Protein AF-A0A1H1R9F3-F1 (afdb_monomer_lite)

Organism: NCBI:txid630515

pLDDT: mean 86.71, std 14.03, range [33.97, 98.19]

Structure (mmCIF, N/CA/C/O backbone):
data_AF-A0A1H1R9F3-F1
#
_entry.id   AF-A0A1H1R9F3-F1
#
loop_
_atom_site.group_PDB
_atom_site.id
_atom_site.type_symbol
_atom_site.label_atom_id
_atom_site.label_alt_id
_atom_site.label_comp_id
_atom_site.label_asym_id
_atom_site.label_entity_id
_atom_site.label_seq_id
_atom_site.pdbx_PDB_ins_code
_atom_site.Cartn_x
_atom_site.Cartn_y
_atom_site.Cartn_z
_atom_site.occupancy
_atom_site.B_iso_or_equiv
_atom_site.auth_seq_id
_atom_site.auth_comp_id
_atom_site.auth_asym_id
_atom_site.auth_atom_id
_atom_site.pdbx_PDB_model_num
ATOM 1 N N . MET A 1 1 ? 21.362 -14.709 8.426 1.00 35.41 1 MET A N 1
ATOM 2 C CA . MET A 1 1 ? 19.982 -14.788 7.910 1.00 35.41 1 MET A CA 1
ATOM 3 C C . MET A 1 1 ? 19.100 -14.032 8.882 1.00 35.41 1 MET A C 1
ATOM 5 O O . MET A 1 1 ? 18.707 -14.587 9.895 1.00 35.41 1 MET A O 1
ATOM 9 N N . THR A 1 2 ? 18.931 -12.731 8.669 1.00 33.97 2 THR A N 1
ATOM 10 C CA . THR A 1 2 ? 18.055 -11.908 9.504 1.00 33.97 2 THR A CA 1
ATOM 11 C C . THR A 1 2 ? 16.623 -12.184 9.085 1.00 33.97 2 THR A C 1
ATOM 13 O O . THR A 1 2 ? 16.263 -11.980 7.929 1.00 33.97 2 THR A O 1
ATOM 16 N N . ASP A 1 3 ? 15.848 -12.698 10.028 1.00 38.62 3 ASP A N 1
ATOM 17 C CA . ASP A 1 3 ? 14.400 -12.802 9.978 1.00 38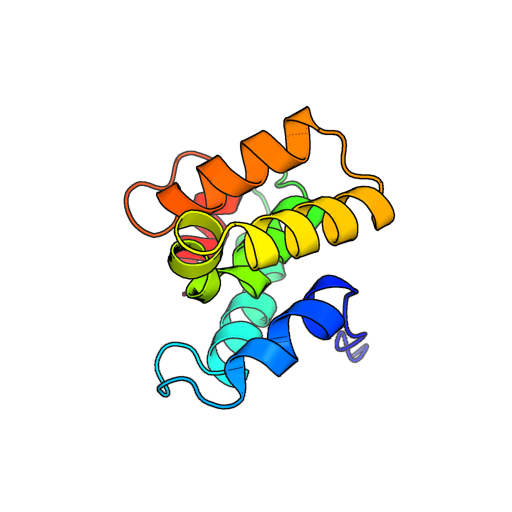.62 3 ASP A CA 1
ATOM 18 C C . ASP A 1 3 ? 13.815 -11.414 9.641 1.00 38.62 3 ASP A C 1
ATOM 20 O O . ASP A 1 3 ? 13.784 -10.516 10.481 1.00 38.62 3 ASP A O 1
ATOM 24 N N . ARG A 1 4 ? 13.462 -11.179 8.367 1.00 47.03 4 ARG A N 1
ATOM 25 C CA . ARG A 1 4 ? 12.932 -9.894 7.857 1.00 47.03 4 ARG A CA 1
ATOM 26 C C . ARG A 1 4 ? 11.426 -9.757 8.124 1.00 47.03 4 ARG A C 1
ATOM 28 O O . ARG A 1 4 ? 10.712 -9.113 7.365 1.00 47.03 4 ARG A O 1
ATOM 35 N N . SER A 1 5 ? 10.935 -10.363 9.200 1.00 44.12 5 SER A N 1
ATOM 36 C CA . SER A 1 5 ? 9.526 -10.362 9.595 1.00 44.12 5 SER A CA 1
ATOM 37 C C . SER A 1 5 ? 9.199 -9.309 10.656 1.00 44.12 5 SER A C 1
ATOM 39 O O . SER A 1 5 ? 8.233 -9.475 11.397 1.00 44.12 5 SER A O 1
ATOM 41 N N . LEU A 1 6 ? 9.950 -8.200 10.747 1.00 43.12 6 LEU A N 1
ATOM 42 C CA . LEU A 1 6 ? 9.441 -7.063 11.517 1.00 43.12 6 LEU A CA 1
ATOM 43 C C . LEU A 1 6 ? 8.104 -6.651 10.882 1.00 43.12 6 LEU A C 1
ATOM 45 O O . LEU A 1 6 ? 8.092 -6.303 9.697 1.00 43.12 6 LEU A O 1
ATOM 49 N N . PRO A 1 7 ? 6.977 -6.721 11.614 1.00 56.62 7 PRO A N 1
ATOM 50 C CA . PRO A 1 7 ? 5.706 -6.289 11.072 1.00 56.62 7 PRO A CA 1
ATOM 51 C C . PRO A 1 7 ? 5.842 -4.804 10.766 1.00 56.62 7 PRO A C 1
ATOM 53 O O . PRO A 1 7 ? 5.981 -3.972 11.663 1.00 56.62 7 PRO A O 1
ATOM 56 N N . THR A 1 8 ? 5.846 -4.470 9.478 1.00 81.00 8 THR A N 1
ATOM 57 C CA . THR A 1 8 ? 5.745 -3.077 9.065 1.00 81.00 8 THR A CA 1
ATOM 58 C C . THR A 1 8 ? 4.446 -2.502 9.647 1.00 81.00 8 THR A C 1
ATOM 60 O O . THR A 1 8 ? 3.480 -3.250 9.854 1.00 81.00 8 THR A O 1
ATOM 63 N N . PRO A 1 9 ? 4.360 -1.188 9.900 1.00 91.25 9 PRO A N 1
ATOM 64 C CA . PRO A 1 9 ? 3.095 -0.578 10.309 1.00 91.25 9 PRO A CA 1
ATOM 65 C C . PRO A 1 9 ? 1.953 -0.916 9.333 1.00 91.25 9 PRO A C 1
ATOM 67 O O . PRO A 1 9 ? 0.811 -1.086 9.751 1.00 91.25 9 PRO A O 1
ATOM 70 N N . TYR A 1 10 ? 2.274 -1.121 8.048 1.00 92.62 10 TYR A N 1
ATOM 71 C CA . TYR A 1 10 ? 1.340 -1.600 7.029 1.00 92.62 10 TYR A CA 1
ATOM 72 C C . TYR A 1 10 ? 0.827 -3.019 7.312 1.00 92.62 10 TYR A C 1
ATOM 74 O O . TYR A 1 10 ? -0.375 -3.248 7.230 1.00 92.62 10 TYR A O 1
ATOM 82 N N . ALA A 1 11 ? 1.700 -3.959 7.695 1.00 90.50 11 ALA A N 1
ATOM 83 C CA . ALA A 1 11 ? 1.299 -5.305 8.113 1.00 90.50 11 ALA A CA 1
ATOM 84 C C . ALA A 1 11 ? 0.365 -5.268 9.327 1.00 90.50 11 ALA A C 1
ATOM 86 O O . ALA A 1 11 ? -0.673 -5.929 9.320 1.00 90.50 11 ALA A O 1
ATOM 87 N N . ALA A 1 12 ? 0.727 -4.495 10.355 1.00 91.25 12 ALA A N 1
ATOM 88 C CA . ALA A 1 12 ? -0.057 -4.391 11.583 1.00 91.25 12 ALA A CA 1
ATOM 89 C C . ALA A 1 12 ? -1.463 -3.824 11.326 1.00 91.25 12 ALA A C 1
ATOM 91 O O . ALA A 1 12 ? -2.430 -4.291 11.923 1.00 91.25 12 ALA A O 1
ATOM 92 N N . PHE A 1 13 ? -1.580 -2.859 10.410 1.00 93.62 13 PHE A N 1
ATOM 93 C CA . PHE A 1 13 ? -2.860 -2.270 10.027 1.00 93.62 13 PHE A CA 1
ATOM 94 C C . PHE A 1 13 ? -3.676 -3.180 9.095 1.00 93.62 13 PHE A C 1
ATOM 96 O O . PHE A 1 13 ? -4.867 -3.390 9.314 1.00 93.62 13 PHE A O 1
ATOM 103 N N . ALA A 1 14 ? -3.055 -3.709 8.037 1.00 92.06 14 ALA A N 1
ATOM 104 C CA . ALA A 1 14 ? -3.777 -4.341 6.939 1.00 92.06 14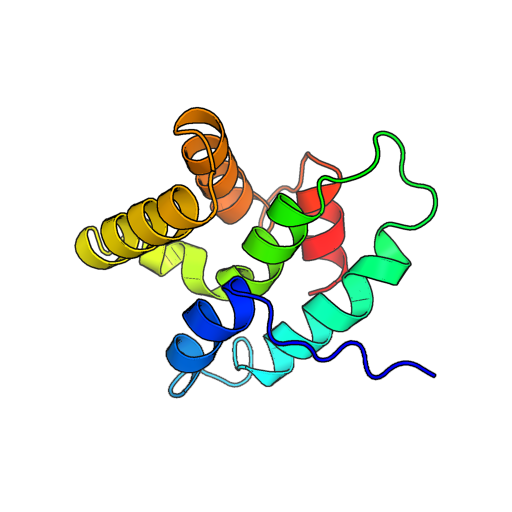 ALA A CA 1
ATOM 105 C C . ALA A 1 14 ? -4.095 -5.820 7.188 1.00 92.06 14 ALA A C 1
ATOM 107 O O . ALA A 1 14 ? -5.201 -6.251 6.874 1.00 92.06 14 ALA A O 1
ATOM 108 N N . LEU A 1 15 ? -3.170 -6.605 7.758 1.00 89.50 15 LEU A N 1
ATOM 109 C CA . LEU A 1 15 ? -3.341 -8.061 7.891 1.00 89.50 15 LEU A CA 1
ATOM 110 C C . LEU A 1 15 ? -4.589 -8.484 8.691 1.00 89.50 15 LEU A C 1
ATOM 112 O O . LEU A 1 15 ? -5.256 -9.423 8.251 1.00 89.50 15 LEU A O 1
ATOM 116 N N . PRO A 1 16 ? -4.978 -7.811 9.797 1.00 90.19 16 PRO A N 1
ATOM 117 C CA . PRO A 1 16 ? -6.218 -8.140 10.507 1.00 90.19 16 PRO A CA 1
ATOM 118 C C . PRO A 1 16 ? -7.482 -8.009 9.642 1.00 90.19 16 PRO A C 1
ATOM 120 O O . PRO A 1 16 ? -8.475 -8.682 9.891 1.00 90.19 16 PRO A O 1
ATOM 123 N N . LEU A 1 17 ? -7.452 -7.187 8.587 1.00 89.44 17 LEU A N 1
ATOM 124 C CA . LEU A 1 17 ? -8.600 -6.939 7.706 1.00 89.44 17 LEU A CA 1
ATOM 125 C C . LEU A 1 17 ? -8.859 -8.074 6.701 1.00 89.44 17 LEU A C 1
ATOM 127 O O . LEU A 1 17 ? -9.838 -8.015 5.952 1.00 89.44 17 LEU A O 1
ATOM 131 N N . TYR A 1 18 ? -7.988 -9.083 6.674 1.00 84.38 18 TYR A N 1
ATOM 132 C CA . TYR A 1 18 ? -8.077 -10.251 5.800 1.00 84.38 18 TYR A CA 1
ATOM 133 C C . TYR A 1 18 ? -8.534 -11.524 6.533 1.00 84.38 18 TYR A C 1
ATOM 135 O O . TYR A 1 18 ? -8.592 -12.579 5.912 1.00 84.38 18 TYR A O 1
ATOM 143 N N . GLN A 1 19 ? -8.884 -11.437 7.825 1.00 69.31 19 GLN A N 1
ATOM 144 C CA . GLN A 1 19 ? -9.248 -12.594 8.660 1.00 69.31 19 GLN A CA 1
ATOM 145 C C . GLN A 1 19 ? -10.495 -13.366 8.178 1.00 69.31 19 GLN A C 1
ATOM 147 O O . GLN A 1 19 ? -10.613 -14.541 8.501 1.00 69.31 19 GLN A O 1
ATOM 152 N N . ASP A 1 20 ? -11.343 -12.756 7.339 1.00 62.88 20 ASP A N 1
ATOM 153 C CA . ASP A 1 20 ? -12.572 -13.363 6.795 1.00 62.88 20 ASP A CA 1
ATOM 154 C C . ASP A 1 20 ? -12.628 -13.363 5.250 1.00 62.88 20 ASP A C 1
ATOM 156 O O . ASP A 1 20 ? -13.706 -13.427 4.653 1.00 62.88 20 ASP A O 1
ATOM 160 N N . ARG A 1 21 ? -11.486 -13.212 4.566 1.00 60.31 21 ARG A N 1
ATOM 161 C CA . ARG A 1 21 ? -11.441 -13.127 3.094 1.00 60.31 21 ARG A CA 1
ATOM 162 C C . ARG A 1 21 ? -11.111 -14.471 2.447 1.00 60.31 21 ARG A C 1
ATOM 164 O O . ARG A 1 21 ? -10.404 -15.290 3.020 1.00 60.31 21 ARG A O 1
ATOM 171 N N . ASP A 1 22 ? -11.644 -14.677 1.239 1.00 58.59 22 ASP A N 1
ATOM 172 C CA . ASP A 1 22 ? -11.346 -15.836 0.388 1.00 58.59 22 ASP A CA 1
ATOM 173 C C . ASP A 1 22 ? -9.824 -16.004 0.211 1.00 58.59 22 ASP A C 1
ATOM 175 O O . ASP A 1 22 ? -9.091 -15.017 0.149 1.00 58.59 22 ASP A O 1
ATOM 179 N N . SER A 1 23 ? -9.377 -17.253 0.093 1.00 58.78 23 SER A N 1
ATOM 180 C CA . SER A 1 23 ? -7.996 -17.717 -0.107 1.00 58.78 23 SER A CA 1
ATOM 181 C C . SER A 1 23 ? -7.181 -16.929 -1.147 1.00 58.78 23 SER A C 1
ATOM 183 O O . SER A 1 23 ? -5.962 -16.812 -1.031 1.00 58.78 23 SER A O 1
ATOM 185 N N . ALA A 1 24 ? -7.840 -16.342 -2.152 1.00 60.25 24 ALA A N 1
ATOM 186 C CA . ALA A 1 24 ? -7.202 -15.487 -3.154 1.00 60.25 24 ALA A CA 1
ATOM 187 C C . ALA A 1 24 ? -6.681 -14.149 -2.595 1.00 60.25 24 ALA A C 1
ATOM 189 O O . ALA A 1 24 ? -5.820 -13.529 -3.202 1.00 60.25 24 ALA A O 1
ATOM 190 N N . HIS A 1 25 ? -7.184 -13.698 -1.447 1.00 64.50 25 HIS A N 1
ATOM 191 C CA . HIS A 1 25 ? -6.781 -12.452 -0.797 1.00 64.50 25 HIS A CA 1
ATOM 192 C C . HIS A 1 25 ? -6.573 -12.658 0.702 1.00 64.50 25 HIS A C 1
ATOM 194 O O . HIS A 1 25 ? -6.856 -11.757 1.481 1.00 64.50 25 HIS A O 1
ATOM 200 N N . ASP A 1 26 ? -6.141 -13.837 1.135 1.00 80.12 26 ASP A N 1
ATOM 201 C CA . ASP A 1 26 ? -5.863 -14.072 2.548 1.00 80.12 26 ASP A CA 1
ATOM 202 C C . ASP A 1 26 ? -4.537 -13.420 2.991 1.00 80.12 26 ASP A C 1
ATOM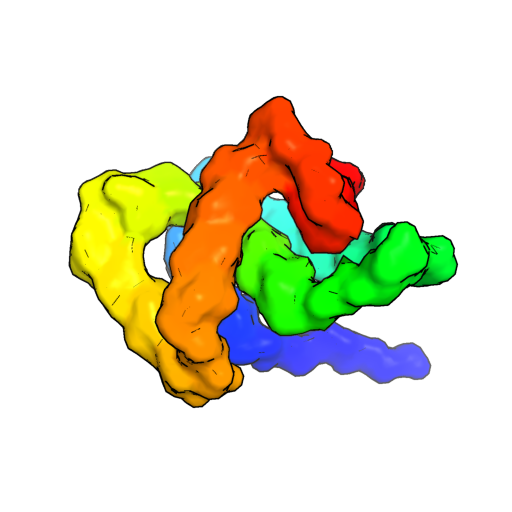 204 O O . ASP A 1 26 ? -3.740 -12.904 2.199 1.00 80.12 26 ASP A O 1
ATOM 208 N N . ALA A 1 27 ? -4.288 -13.415 4.300 1.00 83.62 27 ALA A N 1
ATOM 209 C CA . ALA A 1 27 ? -3.061 -12.850 4.856 1.00 83.62 27 ALA A CA 1
ATOM 210 C C . ALA A 1 27 ? -1.789 -13.545 4.326 1.00 83.62 27 ALA A C 1
ATOM 212 O O . ALA A 1 27 ? -0.730 -12.917 4.264 1.00 83.62 27 ALA A O 1
ATOM 213 N N . ASP A 1 28 ? -1.876 -14.817 3.930 1.00 84.50 28 ASP A N 1
ATOM 214 C CA . ASP A 1 28 ? -0.742 -15.567 3.392 1.00 84.50 28 ASP A CA 1
ATOM 215 C C . ASP A 1 28 ? -0.422 -15.158 1.956 1.00 84.50 28 ASP A C 1
ATOM 217 O O . ASP A 1 28 ? 0.752 -15.054 1.599 1.00 84.50 28 ASP A O 1
ATOM 221 N N . HIS A 1 29 ? -1.433 -14.850 1.147 1.00 86.56 29 HIS A N 1
ATOM 222 C CA . HIS A 1 29 ? -1.264 -14.248 -0.167 1.00 86.56 29 HIS A CA 1
ATOM 223 C C . HIS A 1 29 ? -0.507 -12.918 -0.082 1.00 86.56 29 HIS A C 1
ATOM 225 O O . HIS A 1 29 ? 0.512 -12.750 -0.754 1.00 86.56 29 HIS A O 1
ATOM 231 N N . ILE A 1 30 ? -0.904 -12.031 0.833 1.00 88.88 30 ILE A N 1
ATOM 232 C CA . ILE A 1 30 ? -0.204 -10.757 1.051 1.00 88.88 30 ILE A CA 1
ATOM 233 C C . ILE A 1 30 ? 1.251 -10.980 1.486 1.00 88.88 30 ILE A C 1
ATOM 235 O O . ILE A 1 30 ? 2.161 -10.318 0.983 1.00 88.88 30 ILE A O 1
ATOM 239 N N . ARG A 1 31 ? 1.513 -11.949 2.373 1.00 87.75 31 ARG A N 1
ATOM 240 C CA . ARG A 1 31 ? 2.888 -12.302 2.769 1.00 87.75 31 ARG A CA 1
ATOM 241 C C . ARG A 1 31 ? 3.724 -12.807 1.590 1.00 87.75 31 ARG A C 1
ATOM 243 O O . ARG A 1 31 ? 4.902 -12.459 1.513 1.00 87.75 31 ARG A O 1
ATOM 250 N N . ARG A 1 32 ? 3.138 -13.582 0.665 1.00 88.81 32 ARG A N 1
ATOM 251 C CA . ARG A 1 32 ? 3.823 -14.044 -0.558 1.00 88.81 32 ARG A CA 1
ATOM 252 C C . ARG A 1 32 ? 4.208 -12.878 -1.468 1.00 88.81 32 ARG A C 1
ATOM 254 O O . ARG A 1 32 ? 5.347 -12.855 -1.927 1.00 88.81 32 ARG A O 1
ATOM 261 N N . ILE A 1 33 ? 3.307 -11.912 -1.672 1.00 90.06 33 ILE A N 1
ATOM 262 C CA . ILE A 1 33 ? 3.595 -10.690 -2.441 1.00 90.06 33 ILE A CA 1
ATOM 263 C C . ILE A 1 33 ? 4.767 -9.942 -1.802 1.00 90.06 33 ILE A C 1
ATOM 265 O O . ILE A 1 33 ? 5.775 -9.686 -2.458 1.00 90.06 33 ILE A O 1
ATOM 269 N N . VAL A 1 34 ? 4.672 -9.646 -0.501 1.00 89.88 34 VAL A N 1
ATOM 270 C CA . VAL A 1 34 ? 5.693 -8.872 0.225 1.00 89.88 34 VAL A CA 1
ATOM 271 C C . VAL A 1 34 ? 7.064 -9.554 0.178 1.00 89.88 34 VAL A C 1
ATOM 273 O O . VAL A 1 34 ? 8.072 -8.885 -0.040 1.00 89.88 34 VAL A O 1
ATOM 276 N N . GLY A 1 35 ? 7.111 -10.883 0.307 1.00 88.38 35 GLY A N 1
ATOM 277 C CA . GLY A 1 35 ? 8.357 -11.653 0.247 1.00 88.38 35 GLY A CA 1
ATOM 278 C C . GLY A 1 35 ? 9.084 -11.602 -1.104 1.00 88.38 35 GLY A C 1
ATOM 279 O O . GLY A 1 35 ? 10.268 -11.924 -1.158 1.00 88.38 35 GLY A O 1
ATOM 280 N N . ARG A 1 36 ? 8.405 -11.190 -2.183 1.00 89.75 36 ARG A N 1
ATOM 281 C CA . ARG A 1 36 ? 8.979 -11.068 -3.534 1.00 89.75 36 ARG A CA 1
ATOM 282 C C . ARG A 1 36 ? 9.448 -9.650 -3.871 1.00 89.75 36 ARG A C 1
ATOM 284 O O . ARG A 1 36 ? 10.237 -9.496 -4.800 1.00 89.75 36 ARG A O 1
ATOM 291 N N . LEU A 1 37 ? 9.006 -8.628 -3.129 1.00 88.31 37 LEU A N 1
ATOM 292 C CA . LEU A 1 37 ? 9.248 -7.219 -3.477 1.00 88.31 37 LEU A CA 1
ATOM 293 C C . LEU A 1 37 ? 10.737 -6.886 -3.562 1.00 88.31 37 LEU A C 1
ATOM 295 O O . LEU A 1 37 ? 11.164 -6.286 -4.541 1.00 88.31 37 LEU A O 1
ATOM 299 N N . ASP A 1 38 ? 11.523 -7.311 -2.568 1.00 81.50 38 ASP A N 1
ATOM 300 C CA . ASP A 1 38 ? 12.961 -7.030 -2.520 1.00 81.50 38 ASP A CA 1
ATOM 301 C C . ASP A 1 38 ? 13.680 -7.595 -3.746 1.00 81.50 38 ASP A C 1
ATOM 303 O O . ASP A 1 38 ? 14.530 -6.922 -4.313 1.00 81.50 38 ASP A O 1
ATOM 307 N N . GLN A 1 39 ? 13.328 -8.812 -4.174 1.00 85.31 39 GLN A N 1
ATOM 308 C CA . GLN A 1 39 ? 13.942 -9.454 -5.335 1.00 85.31 39 GLN A CA 1
ATOM 309 C C . GLN A 1 39 ? 13.550 -8.759 -6.643 1.00 85.31 39 GLN A C 1
ATOM 311 O O . GLN A 1 39 ? 14.383 -8.610 -7.532 1.00 85.31 39 GLN A O 1
ATOM 316 N N . LEU A 1 40 ? 12.292 -8.336 -6.756 1.00 84.81 40 LEU A N 1
ATOM 317 C CA . LEU A 1 40 ? 11.760 -7.669 -7.945 1.00 84.81 40 LEU A CA 1
ATOM 318 C C . LEU A 1 40 ? 12.188 -6.199 -8.048 1.00 84.81 40 LEU A C 1
ATOM 320 O O . LEU A 1 40 ? 12.132 -5.622 -9.127 1.00 84.81 40 LEU A O 1
ATOM 324 N N . ALA A 1 41 ? 12.621 -5.596 -6.940 1.00 84.12 41 ALA A N 1
ATOM 325 C CA . ALA A 1 41 ? 13.134 -4.231 -6.892 1.00 84.12 41 ALA A CA 1
ATOM 326 C C . ALA A 1 41 ? 14.638 -4.113 -7.189 1.00 84.12 41 ALA A C 1
ATOM 328 O O . ALA A 1 41 ? 15.145 -2.991 -7.269 1.00 84.12 41 ALA A O 1
ATOM 329 N N . ILE A 1 42 ? 15.349 -5.238 -7.335 1.00 84.25 42 ILE A N 1
ATOM 330 C CA . ILE A 1 42 ? 16.772 -5.254 -7.691 1.00 84.25 42 ILE A CA 1
ATOM 331 C C . ILE A 1 42 ? 16.951 -4.654 -9.094 1.00 84.25 42 ILE A C 1
ATOM 333 O O . ILE A 1 42 ? 16.230 -5.006 -10.023 1.00 84.25 42 ILE A O 1
ATOM 337 N N . ASP A 1 43 ? 17.923 -3.751 -9.227 1.00 81.94 43 ASP A N 1
ATOM 338 C CA . ASP A 1 43 ? 18.376 -3.150 -10.491 1.00 81.94 43 ASP A CA 1
ATOM 339 C C . ASP A 1 43 ? 17.310 -2.369 -11.295 1.00 81.94 43 ASP A C 1
ATOM 341 O O . ASP A 1 43 ? 17.461 -2.160 -12.501 1.00 81.94 43 ASP A O 1
ATOM 345 N N . LEU A 1 44 ? 16.235 -1.901 -10.646 1.00 82.06 44 LEU A N 1
ATOM 346 C CA . LEU A 1 44 ? 15.234 -1.045 -11.290 1.00 82.06 44 LEU A CA 1
ATOM 347 C C . LEU A 1 44 ? 15.610 0.438 -11.253 1.00 82.06 44 LEU A C 1
ATOM 349 O O . LEU A 1 44 ? 15.884 0.997 -10.194 1.00 82.06 44 LEU A O 1
ATOM 353 N N . GLU A 1 45 ? 15.481 1.093 -12.409 1.00 80.62 45 GLU A N 1
ATOM 354 C CA . GLU A 1 45 ? 15.632 2.540 -12.565 1.00 80.62 45 GLU A CA 1
ATOM 355 C C . GLU A 1 45 ? 14.347 3.172 -13.144 1.00 80.62 45 GLU A C 1
ATOM 357 O O . GLU A 1 45 ? 13.884 2.752 -14.212 1.00 80.62 45 GLU A O 1
ATOM 362 N N . PRO A 1 46 ? 13.754 4.187 -12.481 1.00 82.56 46 PRO A N 1
ATOM 363 C CA . PRO A 1 46 ? 14.153 4.726 -11.180 1.00 82.56 46 PRO A CA 1
ATOM 364 C C . PRO A 1 46 ? 13.875 3.743 -10.034 1.00 82.56 46 PRO A C 1
ATOM 366 O O . PRO A 1 46 ? 12.899 2.982 -10.078 1.00 82.56 46 PRO A O 1
ATOM 369 N N . GLN A 1 47 ? 14.701 3.823 -8.987 1.00 85.62 47 GLN A N 1
ATOM 370 C CA . GLN A 1 47 ? 14.543 3.007 -7.785 1.00 85.62 47 GLN A CA 1
ATOM 371 C C . GLN A 1 47 ? 13.126 3.185 -7.199 1.00 85.62 47 GLN A C 1
ATOM 373 O O . GLN A 1 47 ? 12.713 4.319 -6.926 1.00 85.62 47 GLN A O 1
ATOM 378 N N . PRO A 1 48 ? 12.365 2.095 -6.987 1.00 88.38 48 PRO A N 1
ATOM 379 C CA . PRO A 1 48 ? 11.016 2.175 -6.443 1.00 88.38 48 PRO A CA 1
ATOM 380 C C . PRO A 1 48 ? 11.020 2.701 -5.007 1.00 88.38 48 PRO A C 1
ATOM 382 O O . PRO A 1 48 ? 11.903 2.383 -4.206 1.00 88.38 48 PRO A O 1
ATOM 385 N N . ARG A 1 49 ? 9.988 3.472 -4.654 1.00 90.94 49 ARG A N 1
ATOM 386 C CA . ARG A 1 49 ? 9.829 4.013 -3.298 1.00 90.94 49 ARG A CA 1
ATOM 387 C C . ARG A 1 49 ? 9.402 2.895 -2.339 1.00 90.94 49 ARG A C 1
ATOM 389 O O . ARG A 1 49 ? 8.297 2.368 -2.496 1.00 90.94 49 ARG A O 1
ATOM 396 N N . PRO A 1 50 ? 10.198 2.556 -1.303 1.00 88.62 50 PRO A N 1
ATOM 397 C CA . PRO A 1 50 ? 9.890 1.417 -0.435 1.00 88.62 50 PRO A CA 1
ATOM 398 C C . PRO A 1 50 ? 8.539 1.543 0.274 1.00 88.62 50 PRO A C 1
ATOM 400 O O . PRO A 1 50 ? 7.774 0.587 0.342 1.00 88.62 50 PRO A O 1
ATOM 403 N N . TRP A 1 51 ? 8.202 2.739 0.762 1.00 91.00 51 TRP A N 1
ATOM 404 C CA . TRP A 1 51 ? 6.926 2.992 1.435 1.00 91.00 51 TRP A CA 1
ATOM 405 C C . TRP A 1 51 ? 5.721 2.769 0.513 1.00 91.00 51 TRP A C 1
ATOM 407 O O . TRP A 1 51 ? 4.712 2.219 0.952 1.00 91.00 51 TRP A O 1
ATOM 417 N N . MET A 1 52 ? 5.845 3.127 -0.768 1.00 94.12 52 MET A N 1
ATOM 418 C CA . MET A 1 52 ? 4.783 2.943 -1.755 1.00 94.12 52 MET A CA 1
ATOM 419 C C . MET A 1 52 ? 4.613 1.460 -2.083 1.00 94.12 52 MET A C 1
ATOM 421 O O . MET A 1 52 ? 3.488 0.974 -2.136 1.00 94.12 52 MET A O 1
ATOM 425 N N . LEU A 1 53 ? 5.720 0.725 -2.230 1.00 92.19 53 LEU A N 1
ATOM 426 C CA . LEU A 1 53 ? 5.695 -0.724 -2.431 1.00 92.19 53 LEU A CA 1
ATOM 427 C C . LEU A 1 53 ? 4.979 -1.450 -1.295 1.00 92.19 53 LEU A C 1
ATOM 429 O O . LEU A 1 53 ? 4.088 -2.257 -1.552 1.00 92.19 53 LEU A O 1
ATOM 433 N N . TYR A 1 54 ? 5.328 -1.140 -0.045 1.00 92.25 54 TYR A N 1
ATOM 434 C CA . TYR A 1 54 ? 4.667 -1.755 1.102 1.00 92.25 54 TYR A CA 1
ATOM 435 C C . TYR A 1 54 ? 3.185 -1.392 1.158 1.00 92.25 54 TYR A C 1
ATOM 437 O O . TYR A 1 54 ? 2.357 -2.277 1.363 1.00 92.25 54 TYR A O 1
ATOM 445 N N . PHE A 1 55 ? 2.825 -0.131 0.919 1.00 95.38 55 PHE A N 1
ATOM 446 C CA . PHE A 1 55 ? 1.421 0.257 0.844 1.00 95.38 55 PHE A CA 1
ATOM 447 C C . PHE A 1 55 ? 0.664 -0.547 -0.222 1.00 95.38 55 PHE A C 1
ATOM 449 O O . PHE A 1 55 ? -0.332 -1.190 0.096 1.00 95.38 55 PHE A O 1
ATOM 456 N N . LEU A 1 56 ? 1.158 -0.582 -1.461 1.00 94.81 56 LEU A N 1
ATOM 457 C CA . LEU A 1 56 ? 0.507 -1.307 -2.552 1.00 94.81 56 LEU A CA 1
ATOM 458 C C . LEU A 1 56 ? 0.391 -2.808 -2.267 1.00 94.81 56 LEU A C 1
ATOM 460 O O . LEU A 1 56 ? -0.667 -3.385 -2.496 1.00 94.81 56 LEU A O 1
ATOM 464 N N . ALA A 1 57 ? 1.434 -3.429 -1.715 1.00 93.06 57 ALA A N 1
ATOM 465 C CA . ALA A 1 57 ? 1.429 -4.853 -1.406 1.00 93.06 57 ALA A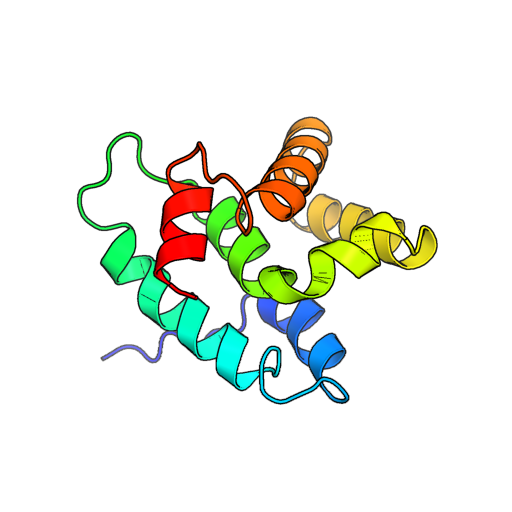 CA 1
ATOM 466 C C . ALA A 1 57 ? 0.459 -5.206 -0.269 1.00 93.06 57 ALA A C 1
ATOM 468 O O . ALA A 1 57 ? -0.359 -6.109 -0.416 1.00 93.06 57 ALA A O 1
ATOM 469 N N . TYR A 1 58 ? 0.495 -4.484 0.856 1.00 94.06 58 TYR A N 1
ATOM 470 C CA . TYR A 1 58 ? -0.378 -4.784 1.997 1.00 94.06 58 TYR A CA 1
ATOM 471 C C . TYR A 1 58 ? -1.844 -4.420 1.743 1.00 94.06 58 TYR A C 1
ATOM 473 O O . TYR A 1 58 ? -2.744 -5.068 2.284 1.00 94.06 58 TYR A O 1
ATOM 481 N N . PHE A 1 59 ? -2.102 -3.418 0.901 1.00 94.31 59 PHE A N 1
ATOM 482 C CA . PHE A 1 59 ? -3.452 -2.990 0.543 1.00 94.31 59 PHE A CA 1
ATOM 483 C C . PHE A 1 59 ? -3.965 -3.602 -0.765 1.00 94.31 59 PHE A C 1
ATOM 485 O O . PHE A 1 59 ? -5.096 -3.294 -1.136 1.00 94.31 59 PHE A O 1
ATOM 492 N N . HIS A 1 60 ? -3.200 -4.488 -1.418 1.00 90.69 60 HIS A N 1
ATOM 493 C CA . HIS A 1 60 ? -3.501 -5.103 -2.720 1.00 90.69 60 HIS A CA 1
ATOM 494 C C . HIS A 1 60 ? -4.975 -5.523 -2.862 1.00 90.69 60 HIS A C 1
ATOM 496 O O . HIS A 1 60 ? -5.682 -5.063 -3.758 1.00 90.69 60 HIS A O 1
ATOM 502 N N . GLY A 1 61 ? -5.489 -6.306 -1.907 1.00 89.62 61 GLY A N 1
ATOM 503 C CA . GLY A 1 61 ? -6.883 -6.763 -1.921 1.00 89.62 61 GLY A CA 1
ATOM 504 C C . GLY A 1 61 ? -7.904 -5.743 -1.395 1.00 89.62 61 GLY A C 1
ATOM 505 O O . GLY A 1 61 ? -9.111 -5.944 -1.529 1.00 89.62 61 GLY A O 1
ATOM 506 N N . LEU A 1 62 ? -7.475 -4.649 -0.768 1.00 91.50 62 LEU A N 1
ATOM 507 C CA . LEU 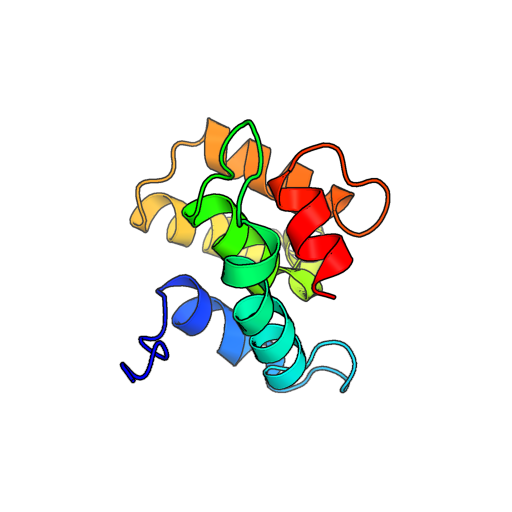A 1 62 ? -8.341 -3.683 -0.081 1.00 91.50 62 LEU A CA 1
ATOM 508 C C . LEU A 1 62 ? -8.752 -2.491 -0.955 1.00 91.50 62 LEU A C 1
ATOM 510 O O . LEU A 1 62 ? -9.578 -1.694 -0.510 1.00 91.50 62 LEU A O 1
ATOM 514 N N . GLY A 1 63 ? -8.249 -2.379 -2.190 1.00 91.31 63 GLY A N 1
ATOM 515 C CA . GLY A 1 63 ? -8.520 -1.243 -3.082 1.00 91.31 63 GLY A CA 1
ATOM 516 C C . GLY A 1 63 ? -10.010 -0.931 -3.270 1.00 91.31 63 GLY A C 1
ATOM 517 O O . GLY A 1 63 ? -10.434 0.206 -3.078 1.00 91.31 63 GLY A O 1
ATOM 518 N N . SER A 1 64 ? -10.843 -1.945 -3.531 1.00 89.50 64 SER A N 1
ATOM 519 C CA . SER A 1 64 ? -12.297 -1.754 -3.669 1.00 89.50 64 SER A CA 1
ATOM 520 C C . SER A 1 64 ? -12.952 -1.216 -2.394 1.00 89.50 64 SER A C 1
ATOM 522 O O . SER A 1 64 ? -13.840 -0.368 -2.460 1.00 89.50 64 SER A O 1
ATOM 524 N N . ARG A 1 65 ? -12.481 -1.655 -1.221 1.00 92.25 65 ARG A N 1
ATOM 525 C CA . ARG A 1 65 ? -12.973 -1.180 0.076 1.00 92.25 65 ARG A CA 1
ATOM 526 C C . ARG A 1 65 ? -12.568 0.272 0.320 1.00 92.25 65 ARG A C 1
ATOM 528 O O . ARG A 1 65 ? -13.409 1.054 0.744 1.00 92.25 65 ARG A O 1
ATOM 535 N N . VAL A 1 66 ? -11.324 0.646 0.004 1.00 94.31 66 VAL A N 1
ATOM 536 C CA . VAL A 1 66 ? -10.846 2.045 0.058 1.00 94.31 66 VAL A CA 1
ATOM 537 C C . VAL A 1 66 ? -11.700 2.970 -0.823 1.00 94.31 66 VAL A C 1
ATOM 539 O O . VAL A 1 66 ? -11.855 4.156 -0.527 1.00 94.31 66 VAL A O 1
ATOM 542 N N . ASP A 1 67 ? -12.274 2.442 -1.901 1.00 91.25 67 ASP A N 1
ATOM 543 C CA . ASP A 1 67 ? -13.072 3.223 -2.843 1.00 91.25 67 ASP A CA 1
ATOM 544 C C . ASP A 1 67 ? -14.537 3.368 -2.445 1.00 91.25 67 ASP A C 1
ATOM 546 O O . ASP A 1 67 ? -15.149 4.404 -2.713 1.00 91.25 67 ASP A O 1
ATOM 550 N N . GLN A 1 68 ? -15.099 2.327 -1.838 1.00 94.25 68 GLN A N 1
ATOM 551 C CA . GLN A 1 68 ? -16.532 2.220 -1.573 1.00 94.25 68 GLN A CA 1
ATOM 552 C C . GLN A 1 68 ? -16.900 2.625 -0.141 1.00 94.25 68 GLN A C 1
ATOM 554 O O . GLN A 1 68 ? -17.994 3.140 0.087 1.00 94.25 68 GLN A O 1
ATOM 559 N N . ASP A 1 69 ? -15.993 2.439 0.820 1.00 96.56 69 ASP A N 1
ATOM 560 C CA . ASP A 1 69 ? -16.217 2.731 2.234 1.00 96.56 69 ASP A CA 1
ATOM 561 C C . ASP A 1 69 ? -15.467 4.008 2.639 1.00 96.56 69 ASP A C 1
ATOM 563 O O . ASP A 1 69 ? -14.247 4.022 2.814 1.00 96.56 69 ASP A O 1
ATOM 567 N N . ARG A 1 70 ? -16.216 5.107 2.803 1.00 96.19 70 ARG A N 1
ATOM 568 C CA . ARG A 1 70 ? -15.660 6.414 3.196 1.00 96.19 70 ARG A CA 1
ATOM 569 C C . ARG A 1 70 ? -15.016 6.395 4.579 1.00 96.19 70 ARG A C 1
ATOM 571 O O . ARG A 1 70 ? -14.024 7.092 4.780 1.00 96.19 70 ARG A O 1
ATOM 578 N N . THR A 1 71 ? -15.570 5.631 5.518 1.00 97.31 71 THR A N 1
ATOM 579 C CA . THR A 1 71 ? -15.022 5.528 6.874 1.00 97.31 71 THR A CA 1
ATOM 580 C C . THR A 1 71 ? -13.695 4.791 6.824 1.00 97.31 71 THR A C 1
ATOM 582 O O . THR A 1 71 ? -12.703 5.280 7.360 1.00 97.31 71 THR A O 1
ATOM 585 N N . PHE A 1 72 ? -13.649 3.664 6.111 1.00 96.38 72 PHE A N 1
ATOM 586 C CA . PHE A 1 72 ? -12.409 2.922 5.923 1.00 96.38 72 PHE A CA 1
ATOM 587 C C . PHE A 1 72 ? -11.358 3.751 5.186 1.00 96.38 72 PHE A C 1
ATOM 589 O O . PHE A 1 72 ? -10.215 3.826 5.623 1.00 96.38 72 PHE A O 1
ATOM 596 N N . ARG A 1 73 ? -11.746 4.451 4.117 1.00 97.38 73 ARG A N 1
ATOM 597 C CA . ARG A 1 73 ? -10.848 5.369 3.414 1.00 97.38 73 ARG A CA 1
ATOM 598 C C . ARG A 1 73 ? -10.238 6.399 4.359 1.00 97.38 73 ARG A C 1
ATOM 600 O O . ARG A 1 73 ? -9.027 6.582 4.341 1.00 97.38 73 ARG A O 1
ATOM 607 N N . HIS A 1 74 ? -11.058 7.038 5.191 1.00 97.75 74 HIS A N 1
ATOM 608 C CA . HIS A 1 74 ? -10.575 8.023 6.152 1.00 97.75 74 HIS A CA 1
ATOM 609 C C . HIS A 1 74 ? -9.606 7.405 7.172 1.00 97.75 74 HIS A C 1
ATOM 611 O O . HIS A 1 74 ? -8.581 8.007 7.475 1.00 97.75 74 HIS A O 1
ATOM 617 N N . GLN A 1 75 ? -9.870 6.183 7.648 1.00 98.00 75 GLN A N 1
ATOM 618 C CA . GLN A 1 75 ? -8.942 5.451 8.522 1.00 98.00 75 GLN A CA 1
ATOM 619 C C . GLN A 1 75 ? -7.588 5.209 7.845 1.00 98.00 75 GLN A C 1
ATOM 621 O O . GLN A 1 75 ? -6.553 5.391 8.479 1.00 98.00 75 GLN A O 1
ATOM 626 N N . VAL A 1 76 ? -7.585 4.846 6.558 1.00 97.69 76 VAL A N 1
ATOM 627 C CA . VAL A 1 76 ? -6.346 4.673 5.786 1.00 97.69 76 VAL A CA 1
ATOM 628 C C . VAL A 1 76 ? -5.628 6.009 5.578 1.00 97.69 76 VAL A C 1
ATOM 630 O O . VAL A 1 76 ? -4.415 6.069 5.729 1.00 97.69 76 VAL A O 1
ATOM 633 N N . GLU A 1 77 ? -6.352 7.092 5.283 1.00 98.19 77 GLU A N 1
ATOM 634 C CA . GLU A 1 77 ? -5.773 8.439 5.163 1.00 98.19 77 GLU A CA 1
ATOM 635 C C . GLU A 1 77 ? -5.100 8.891 6.468 1.00 98.19 77 GLU A C 1
ATOM 637 O O . GLU A 1 77 ? -3.985 9.406 6.422 1.00 98.19 77 GLU A O 1
ATOM 642 N N . GLN A 1 78 ? -5.743 8.674 7.623 1.00 98.19 78 GLN A N 1
ATOM 643 C CA . GLN A 1 78 ? -5.156 8.975 8.935 1.00 98.19 78 GLN A CA 1
ATOM 644 C C . GLN A 1 78 ? -3.922 8.115 9.204 1.00 98.19 78 GLN A C 1
ATOM 646 O O . GLN A 1 78 ? -2.866 8.655 9.508 1.00 98.19 78 GLN A O 1
ATOM 651 N N . PHE A 1 79 ? -4.021 6.800 8.994 1.00 97.75 79 PHE A N 1
ATOM 652 C CA . PHE A 1 79 ? -2.899 5.880 9.164 1.00 97.75 79 PHE A CA 1
ATOM 653 C C . PHE A 1 79 ? -1.677 6.279 8.321 1.00 97.75 79 PHE A C 1
ATOM 655 O O . PHE A 1 79 ? -0.560 6.312 8.829 1.00 97.75 79 PHE A O 1
ATOM 662 N N . LEU A 1 80 ? -1.870 6.620 7.043 1.00 97.31 80 LEU A N 1
ATOM 663 C CA . LEU A 1 80 ? -0.773 7.067 6.180 1.00 97.31 80 LEU A CA 1
ATOM 664 C C . LEU A 1 80 ? -0.216 8.427 6.625 1.00 97.31 80 LEU A C 1
ATOM 666 O O . LEU A 1 80 ? 0.998 8.631 6.592 1.00 97.31 80 LEU A O 1
ATOM 670 N N . GLY A 1 81 ? -1.083 9.333 7.082 1.00 97.38 81 GLY A N 1
ATOM 671 C CA . GLY A 1 81 ? -0.681 10.611 7.671 1.00 97.38 81 GLY A CA 1
ATOM 672 C C . GLY A 1 81 ? 0.179 10.442 8.927 1.00 97.38 81 GLY A C 1
ATOM 673 O O . GLY A 1 81 ? 1.208 11.104 9.046 1.00 97.38 81 GLY A O 1
ATOM 674 N N . ASP A 1 82 ? -0.172 9.504 9.809 1.00 96.94 82 ASP A N 1
ATOM 675 C CA . ASP A 1 82 ? 0.599 9.165 11.014 1.00 96.94 82 ASP A CA 1
ATOM 676 C C . ASP A 1 82 ? 1.975 8.564 10.676 1.00 96.94 82 ASP A C 1
ATOM 678 O O . ASP A 1 82 ? 2.935 8.721 11.432 1.00 96.94 82 ASP A O 1
ATOM 682 N N . LEU A 1 83 ? 2.103 7.920 9.509 1.00 94.94 83 LEU A N 1
ATOM 683 C CA . LEU A 1 83 ? 3.383 7.469 8.949 1.00 94.94 83 LEU A CA 1
ATOM 684 C C . LEU A 1 83 ? 4.178 8.581 8.248 1.00 94.94 83 LEU A C 1
ATOM 686 O O . LEU A 1 83 ? 5.265 8.319 7.732 1.00 94.94 83 LEU A O 1
ATOM 690 N N . GLY A 1 84 ? 3.658 9.809 8.227 1.00 96.25 84 GLY A N 1
ATOM 691 C CA . GLY A 1 84 ? 4.317 10.980 7.658 1.00 96.25 84 GLY A CA 1
ATOM 692 C C . GLY A 1 84 ? 4.076 11.194 6.165 1.00 96.25 84 GLY A C 1
ATOM 693 O O . GLY A 1 84 ? 4.761 12.028 5.572 1.00 96.25 84 GLY A O 1
ATOM 694 N N . TRP A 1 85 ? 3.128 10.479 5.547 1.00 97.25 85 TRP A N 1
ATOM 695 C CA . TRP A 1 85 ? 2.796 10.712 4.142 1.00 97.25 85 TRP A CA 1
ATOM 696 C C . TRP A 1 85 ? 2.142 12.077 3.957 1.00 97.25 85 TRP A C 1
ATOM 698 O O . TRP A 1 85 ? 1.218 12.471 4.673 1.00 97.25 85 TRP A O 1
ATOM 708 N N . GLN A 1 86 ? 2.565 12.772 2.911 1.00 97.62 86 GLN A N 1
ATOM 709 C CA . GLN A 1 86 ? 1.926 13.993 2.462 1.00 97.62 86 GLN A CA 1
ATOM 710 C C . GLN A 1 86 ? 0.604 13.686 1.764 1.00 97.62 86 GLN A C 1
ATOM 712 O O . GLN A 1 86 ? 0.418 12.653 1.117 1.00 97.62 86 GLN A O 1
ATOM 717 N N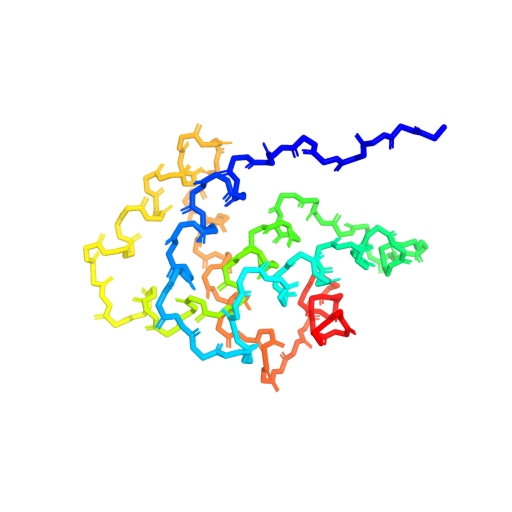 . ARG A 1 87 ? -0.321 14.649 1.792 1.00 96.38 87 ARG A N 1
ATOM 718 C CA . ARG A 1 87 ? -1.631 14.517 1.133 1.00 96.38 87 ARG A CA 1
ATOM 719 C C . ARG A 1 87 ? -1.524 14.152 -0.356 1.00 96.38 87 ARG A C 1
ATOM 721 O O . ARG A 1 87 ? -2.365 13.411 -0.871 1.00 96.38 87 ARG A O 1
ATOM 728 N N . SER A 1 88 ? -0.512 14.673 -1.051 1.00 97.25 88 SER A N 1
ATOM 729 C CA . SER A 1 88 ? -0.231 14.339 -2.451 1.00 97.25 88 SER A CA 1
ATOM 730 C C . SER A 1 88 ? 0.184 12.878 -2.625 1.00 97.25 88 SER A C 1
ATOM 732 O O . SER A 1 88 ? -0.308 12.229 -3.542 1.00 97.25 88 SER A O 1
ATOM 734 N N . GLU A 1 89 ? 1.015 12.348 -1.726 1.00 96.81 89 GLU A N 1
ATOM 735 C CA . GLU A 1 89 ? 1.481 10.955 -1.747 1.00 96.81 89 GLU A CA 1
ATOM 736 C C . GLU A 1 89 ? 0.338 9.990 -1.431 1.00 96.81 89 GLU A C 1
ATOM 738 O O . GLU A 1 89 ? 0.204 8.963 -2.084 1.00 96.81 89 GLU A O 1
ATOM 743 N N . ILE A 1 90 ? -0.548 10.343 -0.493 1.00 97.75 90 ILE A N 1
ATOM 744 C CA . ILE A 1 90 ? -1.749 9.552 -0.178 1.00 97.75 90 ILE A CA 1
ATOM 745 C C . ILE A 1 90 ? -2.673 9.477 -1.399 1.00 97.75 90 ILE A C 1
ATOM 747 O O . ILE A 1 90 ? -3.161 8.410 -1.775 1.00 97.75 90 ILE A O 1
ATOM 751 N N . THR A 1 91 ? -2.895 10.623 -2.048 1.00 97.19 91 THR A N 1
ATOM 752 C CA . THR A 1 91 ? -3.723 10.699 -3.259 1.00 97.19 91 THR A CA 1
ATOM 753 C C . THR A 1 91 ? -3.119 9.861 -4.382 1.00 97.19 91 THR A C 1
ATOM 755 O O . THR A 1 91 ? -3.836 9.104 -5.036 1.00 97.19 91 THR A O 1
ATOM 758 N N . GLU A 1 92 ? -1.804 9.966 -4.582 1.00 96.88 92 GLU A N 1
ATOM 759 C CA . GLU A 1 92 ? -1.063 9.146 -5.535 1.00 96.88 92 GLU A CA 1
ATOM 760 C C . GLU A 1 92 ? -1.198 7.656 -5.205 1.00 96.88 92 GLU A C 1
ATOM 762 O O . GLU A 1 92 ? -1.590 6.879 -6.072 1.00 96.88 92 GLU A O 1
ATOM 767 N N . GLY A 1 93 ? -0.963 7.268 -3.951 1.00 96.31 93 GLY A N 1
ATOM 768 C CA . GLY A 1 93 ? -1.060 5.890 -3.484 1.00 96.31 93 GLY A CA 1
ATOM 769 C C . GLY A 1 93 ? -2.412 5.271 -3.813 1.00 96.31 93 GLY A C 1
ATOM 770 O O . GLY A 1 93 ? -2.462 4.184 -4.380 1.00 96.31 93 GLY A O 1
ATOM 771 N N . PHE A 1 94 ? -3.518 5.976 -3.571 1.00 96.56 94 PHE A N 1
ATOM 772 C CA . PHE A 1 94 ? -4.845 5.475 -3.943 1.00 96.56 94 PHE A CA 1
ATOM 773 C C . PHE A 1 94 ? -5.041 5.307 -5.452 1.00 96.56 94 PHE A C 1
ATOM 775 O O . PHE A 1 94 ? -5.706 4.363 -5.879 1.00 96.56 94 PHE A O 1
ATOM 782 N N . VAL A 1 95 ? -4.461 6.185 -6.272 1.00 95.62 95 VAL A N 1
ATOM 783 C CA . VAL A 1 95 ? -4.491 6.027 -7.733 1.00 95.62 95 VAL A CA 1
ATOM 784 C C . VAL A 1 95 ? -3.712 4.781 -8.156 1.00 95.62 95 VAL A C 1
ATOM 786 O O . VAL A 1 95 ? -4.230 3.989 -8.945 1.00 95.62 95 VAL A O 1
ATOM 789 N N . LEU A 1 96 ? -2.506 4.583 -7.616 1.00 95.88 96 LEU A N 1
ATOM 790 C CA . LEU A 1 96 ? -1.687 3.400 -7.897 1.00 95.88 96 LEU A CA 1
ATOM 791 C C . LEU A 1 96 ? -2.381 2.119 -7.406 1.00 95.88 96 LEU A C 1
ATOM 793 O O . LEU A 1 96 ? -2.440 1.126 -8.127 1.00 95.88 96 LEU A O 1
ATOM 797 N N . LEU A 1 97 ? -3.014 2.160 -6.231 1.00 95.12 97 LEU A N 1
ATOM 798 C CA . LEU A 1 97 ? -3.735 1.025 -5.658 1.00 95.12 97 LEU A CA 1
ATOM 799 C C . LEU A 1 97 ? -4.915 0.580 -6.529 1.00 95.12 97 LEU A C 1
ATOM 801 O O . LEU A 1 97 ? -5.175 -0.611 -6.644 1.00 95.12 97 LEU A O 1
ATOM 805 N N . ARG A 1 98 ? -5.605 1.496 -7.210 1.00 91.56 98 ARG A N 1
ATOM 806 C CA . ARG A 1 98 ? -6.651 1.117 -8.177 1.00 91.56 98 ARG A CA 1
ATOM 807 C C . ARG A 1 98 ? -6.086 0.547 -9.471 1.00 91.56 98 ARG A C 1
ATOM 809 O O . ARG A 1 98 ? -6.719 -0.285 -10.115 1.00 91.56 98 ARG A O 1
ATOM 816 N N . ARG A 1 99 ? -4.931 1.051 -9.900 1.00 92.62 99 ARG A N 1
ATOM 817 C CA . ARG A 1 99 ? -4.411 0.824 -11.247 1.00 92.62 99 ARG A CA 1
ATOM 818 C C . ARG A 1 99 ? -3.477 -0.381 -11.341 1.00 92.62 99 ARG A C 1
ATOM 820 O O . ARG A 1 99 ? -3.469 -1.020 -12.392 1.00 92.62 99 ARG A O 1
ATOM 827 N N . HIS A 1 100 ? -2.762 -0.735 -10.275 1.00 90.62 100 HIS A N 1
ATOM 828 C CA . HIS A 1 100 ? -1.750 -1.794 -10.310 1.00 90.62 100 HIS A CA 1
ATOM 829 C C . HIS A 1 100 ? -2.293 -3.171 -10.743 1.00 90.62 100 HIS A C 1
ATOM 831 O O . HIS A 1 100 ? -1.593 -3.893 -11.444 1.00 90.62 100 HIS A O 1
ATOM 837 N N . CYS A 1 101 ? -3.551 -3.516 -10.437 1.00 84.31 101 CYS A N 1
ATOM 838 C CA . CYS A 1 101 ? -4.158 -4.782 -10.882 1.00 84.31 101 CYS A CA 1
ATOM 839 C C . CYS A 1 101 ? -4.597 -4.794 -12.357 1.00 84.31 101 CYS A C 1
ATOM 841 O O . CYS A 1 101 ? -4.854 -5.864 -12.898 1.00 84.31 101 CYS A O 1
ATOM 843 N N . VAL A 1 102 ? -4.733 -3.630 -13.004 1.00 87.00 102 VAL A N 1
ATOM 844 C CA . VAL A 1 102 ? -5.368 -3.517 -14.334 1.00 87.00 102 VAL A CA 1
ATOM 845 C C . VAL A 1 102 ? -4.402 -3.007 -15.400 1.00 87.00 102 VAL A C 1
ATOM 847 O O . VAL A 1 102 ? -4.403 -3.498 -16.523 1.00 87.00 102 VAL A O 1
ATOM 850 N N . ALA A 1 103 ? -3.604 -1.989 -15.081 1.00 90.69 103 ALA A N 1
ATOM 851 C CA . ALA A 1 103 ? -2.727 -1.327 -16.042 1.00 90.69 103 ALA A CA 1
ATOM 852 C C . ALA A 1 103 ? -1.532 -0.662 -15.332 1.00 90.69 103 ALA A C 1
ATOM 854 O O . ALA A 1 103 ? -1.481 0.573 -15.289 1.00 90.69 103 ALA A O 1
ATOM 855 N N . PRO A 1 104 ? -0.589 -1.439 -14.762 1.00 90.94 104 PRO A N 1
ATOM 856 C CA . PRO A 1 104 ? 0.534 -0.906 -13.991 1.00 90.94 104 PRO A CA 1
ATOM 857 C C . PRO A 1 104 ? 1.425 0.008 -14.849 1.00 90.94 104 PRO A C 1
ATOM 859 O O . PRO A 1 104 ? 1.838 -0.354 -15.954 1.00 90.94 104 PRO A O 1
ATOM 862 N N . ARG A 1 105 ? 1.729 1.217 -14.359 1.00 91.38 105 ARG A N 1
ATOM 863 C CA . ARG A 1 105 ? 2.503 2.230 -15.104 1.00 91.38 105 ARG A CA 1
ATOM 864 C C . ARG A 1 105 ? 3.818 2.598 -14.435 1.00 91.38 105 ARG A C 1
ATOM 866 O O . ARG A 1 105 ? 4.778 2.847 -15.158 1.00 91.38 105 ARG A O 1
ATOM 873 N N . THR A 1 106 ? 3.865 2.646 -13.107 1.00 91.12 106 THR A N 1
ATOM 874 C CA . THR A 1 106 ? 5.100 2.909 -12.353 1.00 91.12 106 THR A CA 1
ATOM 875 C C . THR A 1 106 ? 5.854 1.616 -12.054 1.00 91.12 106 THR A C 1
ATOM 877 O O . THR A 1 106 ? 5.300 0.521 -12.185 1.00 91.12 106 THR A O 1
ATOM 880 N N . SER A 1 107 ? 7.125 1.732 -11.657 1.00 91.50 107 SER A N 1
ATOM 881 C CA . SER A 1 107 ? 7.915 0.584 -11.204 1.00 91.50 107 SER A CA 1
ATOM 882 C C . SER A 1 107 ? 7.262 -0.086 -9.996 1.00 91.50 107 SER A C 1
ATOM 884 O O . SER A 1 107 ? 7.172 -1.308 -9.970 1.00 91.50 107 SER A O 1
ATOM 886 N N . GLU A 1 108 ? 6.705 0.682 -9.054 1.00 92.75 108 GLU A N 1
ATOM 887 C CA . GLU A 1 108 ? 6.027 0.107 -7.890 1.00 92.75 108 GLU A CA 1
ATOM 888 C C . GLU A 1 108 ? 4.781 -0.696 -8.265 1.00 92.75 108 GLU A C 1
ATOM 890 O O . GLU A 1 108 ? 4.583 -1.798 -7.760 1.00 92.75 108 GLU A O 1
ATOM 895 N N . GLU A 1 109 ? 3.961 -0.182 -9.184 1.00 93.38 109 GLU A N 1
ATOM 896 C CA . GLU A 1 109 ? 2.780 -0.909 -9.651 1.00 93.38 109 GLU A CA 1
ATOM 897 C C . GLU A 1 109 ? 3.155 -2.209 -10.357 1.00 93.38 109 GLU A C 1
ATOM 899 O O . GLU A 1 109 ? 2.497 -3.220 -10.137 1.00 93.38 109 GLU A O 1
ATOM 904 N N . ARG A 1 110 ? 4.200 -2.186 -11.195 1.00 91.88 110 ARG A N 1
ATOM 905 C CA . ARG A 1 110 ? 4.673 -3.374 -11.918 1.00 91.88 110 ARG A CA 1
ATOM 906 C C . ARG A 1 110 ? 5.212 -4.424 -10.963 1.00 91.88 110 ARG A C 1
ATOM 908 O O . ARG A 1 110 ? 4.829 -5.575 -11.074 1.00 91.88 110 ARG A O 1
ATOM 915 N N . ILE A 1 111 ? 6.007 -4.018 -9.978 1.00 91.62 111 ILE A N 1
ATOM 916 C CA . ILE A 1 111 ? 6.541 -4.942 -8.976 1.00 91.62 111 ILE A CA 1
ATOM 917 C C . ILE A 1 111 ? 5.414 -5.629 -8.208 1.00 91.62 111 ILE A C 1
ATOM 919 O O . ILE A 1 111 ? 5.437 -6.847 -8.067 1.00 91.62 111 ILE A O 1
ATOM 923 N N . VAL A 1 112 ? 4.424 -4.878 -7.713 1.00 91.12 112 VAL A N 1
ATOM 924 C CA . VAL A 1 112 ? 3.308 -5.493 -6.975 1.00 91.12 112 VAL A CA 1
ATOM 925 C C . VAL A 1 112 ? 2.439 -6.350 -7.898 1.00 91.12 112 VAL A C 1
ATOM 927 O O . VAL A 1 112 ? 1.973 -7.402 -7.473 1.00 91.12 112 VAL A O 1
ATOM 930 N N . HIS A 1 113 ? 2.261 -5.945 -9.158 1.00 90.69 113 HIS A N 1
ATOM 931 C CA . HIS A 1 113 ? 1.560 -6.744 -10.163 1.00 90.69 113 HIS A CA 1
ATOM 932 C C . HIS A 1 113 ? 2.268 -8.074 -10.457 1.00 90.69 113 HIS A C 1
ATOM 934 O O . HIS A 1 113 ? 1.609 -9.103 -10.500 1.00 90.69 113 HIS A O 1
ATOM 940 N N . ASP A 1 114 ? 3.592 -8.061 -10.615 1.00 89.69 114 ASP A N 1
ATOM 941 C CA . ASP A 1 114 ? 4.404 -9.250 -10.906 1.00 89.69 114 ASP A CA 1
ATOM 942 C C . ASP A 1 114 ? 4.588 -10.145 -9.666 1.00 89.69 114 ASP A C 1
ATOM 944 O O . ASP A 1 114 ? 4.830 -11.349 -9.775 1.00 89.69 114 ASP A O 1
ATOM 948 N N . ALA A 1 115 ? 4.498 -9.560 -8.468 1.00 88.00 115 ALA A N 1
ATOM 949 C CA . ALA A 1 115 ? 4.586 -10.280 -7.203 1.00 88.00 115 ALA A CA 1
ATOM 950 C C . ALA A 1 115 ? 3.309 -11.063 -6.858 1.00 88.00 115 ALA A C 1
ATOM 952 O O . ALA A 1 115 ? 3.418 -12.059 -6.131 1.00 88.00 115 ALA A O 1
ATOM 953 N N . ASN A 1 116 ? 2.150 -10.600 -7.342 1.00 84.25 116 ASN A N 1
ATOM 954 C CA . ASN A 1 116 ? 0.823 -11.210 -7.185 1.00 84.25 116 ASN A CA 1
ATOM 955 C C . ASN A 1 116 ? 0.766 -12.612 -7.813 1.00 84.25 116 ASN A C 1
ATOM 957 O O . ASN A 1 116 ? 0.549 -13.590 -7.055 1.00 84.25 116 ASN A O 1
#

Radius of gyration: 13.49 Å; chains: 1; bounding box: 36×32×28 Å

Foldseek 3Di:
DDPPPPQDLLNVPQQVVQPPPDPCDHSVLLVQLVVQLVVLQPPDPPRDDPVLLSLLSSCLVVLVVCVPPPVVVVVVVVSVVVVVDDPVRSVVSSVLSVDLCPPHDDSSSVSSNVSD

Secondary structure (DSSP, 8-state):
--------HHHHHHGGGGTTS-GGGSHHHHHHHHHHHHHHTTT-SSPPPHHHHHHHHHHGGGHHHHHH-HHHHHHHHHHHHHTT--HHHHHHHHHHHHHTTT---SHHHHHHHHH-

Sequence (116 aa):
MTDRSLPTPYAAFALPLYQDRDSAHDADHIRRIVGRLDQLAIDLEPQPRPWMLYFLAYFHGLGSRVDQDRTFRHQVEQFLGDLGWQRSEITEGFVLLRRHCVAPRTSEERIVHDAN